Protein AF-A0A4Q9RDJ0-F1 (afdb_monomer_lite)

Radius of gyration: 12.85 Å; chains: 1; bounding box: 33×22×40 Å

Foldseek 3Di:
DPCDPVVVVCVLCVPADPLLVQLQCCCPVVVDDLVVSCVVSVHDSVVSVVSPVVVCCSNVVPPDPPD

Secondary structure (DSSP, 8-state):
----HHHHHHHHTTTS-HHHHHHHHHHHTS---HHHHHHHHTS-HHHHHHHHHHHHHHHHS--S---

Sequence (67 aa):
MIDTAVERIDRMLAGLPTRARRAFLLNRLEGLPRQMIAERLGVSQGTVERDLRRAFIHCLAPSGECR

pLDDT: mean 77.14, std 15.93, range [33.34, 92.88]

Organism: NCBI:txid2211392

InterPro domains:
  IPR013249 RNA polymerase sigma factor 70, region 4 type 2 [PF08281] (7-59)
  IPR013324 RNA polymerase sigma factor, region 3/4-like [SSF88659] (5-60)
  IPR014284 RNA polymerase sigma-70-like domain [TIGR02937] (7-56)
  IPR036388 Winged helix-like DNA-binding domain superfamily [G3DSA:1.10.10.10] (4-61)

Structure (mmCIF, N/CA/C/O backbone):
data_AF-A0A4Q9RDJ0-F1
#
_entry.id   AF-A0A4Q9RDJ0-F1
#
loop_
_atom_site.group_PDB
_atom_site.id
_atom_site.type_symbol
_atom_site.label_atom_id
_atom_site.label_alt_id
_atom_site.label_comp_id
_atom_site.label_asym_id
_atom_site.label_entity_id
_atom_site.label_seq_id
_atom_site.pdbx_PDB_ins_code
_atom_site.Cartn_x
_atom_site.Cartn_y
_atom_site.Cartn_z
_atom_site.occupancy
_atom_site.B_iso_or_equiv
_atom_site.auth_seq_id
_atom_site.auth_comp_id
_atom_site.auth_asym_id
_atom_site.auth_atom_id
_atom_site.pdbx_PDB_model_num
ATOM 1 N N . MET A 1 1 ? 1.293 -0.180 -30.155 1.00 44.41 1 MET A N 1
ATOM 2 C CA . MET A 1 1 ? 0.464 -0.197 -28.933 1.00 44.41 1 MET A CA 1
ATOM 3 C C . MET A 1 1 ? 1.360 0.317 -27.820 1.00 44.41 1 MET A C 1
ATOM 5 O O . MET A 1 1 ? 2.384 -0.303 -27.570 1.00 44.41 1 MET A O 1
ATOM 9 N N . ILE A 1 2 ? 1.111 1.529 -27.325 1.00 54.28 2 ILE A N 1
ATOM 10 C CA . ILE A 1 2 ? 1.982 2.181 -26.339 1.00 54.28 2 ILE A CA 1
ATOM 11 C C . ILE A 1 2 ? 1.633 1.553 -24.989 1.00 54.28 2 ILE A C 1
ATOM 13 O O . ILE A 1 2 ? 0.607 1.905 -24.427 1.00 54.28 2 ILE A O 1
ATOM 17 N N . ASP A 1 3 ? 2.433 0.591 -24.525 1.00 55.03 3 ASP A N 1
ATOM 18 C CA . ASP A 1 3 ? 2.329 0.053 -23.162 1.00 55.03 3 ASP A CA 1
ATOM 19 C C . ASP A 1 3 ? 2.752 1.207 -22.235 1.00 55.03 3 ASP A C 1
ATOM 21 O O . ASP A 1 3 ? 3.926 1.588 -22.165 1.00 55.03 3 ASP A O 1
ATOM 25 N N . THR A 1 4 ? 1.773 1.892 -21.654 1.00 60.66 4 THR A N 1
ATOM 26 C CA . THR A 1 4 ? 2.026 3.086 -20.843 1.00 60.66 4 THR A CA 1
ATOM 27 C C . THR A 1 4 ? 2.707 2.678 -19.537 1.00 60.66 4 THR A C 1
ATOM 29 O O . THR A 1 4 ? 2.470 1.596 -19.004 1.00 60.66 4 THR A O 1
ATOM 32 N N . ALA A 1 5 ? 3.566 3.538 -18.975 1.00 61.22 5 ALA A N 1
ATOM 33 C CA . ALA A 1 5 ? 4.297 3.228 -17.736 1.00 61.22 5 ALA A CA 1
ATOM 34 C C . ALA A 1 5 ? 3.368 2.789 -16.582 1.00 61.22 5 ALA A C 1
ATOM 36 O O . ALA A 1 5 ? 3.766 2.010 -15.719 1.00 61.22 5 ALA A O 1
ATOM 37 N N . VAL A 1 6 ? 2.112 3.245 -16.611 1.00 61.31 6 VAL A N 1
ATOM 38 C CA . VAL A 1 6 ? 1.053 2.865 -15.674 1.00 61.31 6 VAL A CA 1
ATOM 39 C C . VAL A 1 6 ? 0.5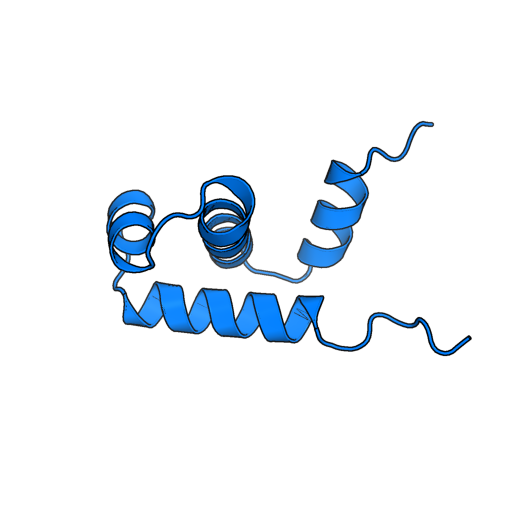99 1.417 -15.877 1.00 61.31 6 VAL A C 1
ATOM 41 O O . VAL A 1 6 ? 0.513 0.689 -14.896 1.00 61.31 6 VAL A O 1
ATOM 44 N N . GLU A 1 7 ? 0.384 0.956 -17.113 1.00 64.38 7 GLU A N 1
ATOM 45 C CA . GLU A 1 7 ? -0.003 -0.438 -17.411 1.00 64.38 7 GLU A CA 1
ATOM 46 C C . GLU A 1 7 ? 1.086 -1.435 -17.014 1.00 64.38 7 GLU A C 1
ATOM 48 O O . GLU A 1 7 ? 0.797 -2.526 -16.520 1.00 64.38 7 GLU A O 1
ATOM 53 N N . ARG A 1 8 ? 2.351 -1.039 -17.166 1.00 63.75 8 ARG A N 1
ATOM 54 C CA . ARG A 1 8 ? 3.500 -1.848 -16.754 1.00 63.75 8 ARG A CA 1
ATOM 55 C C . ARG A 1 8 ? 3.533 -2.042 -15.236 1.00 63.75 8 ARG A C 1
ATOM 57 O O . ARG A 1 8 ? 3.696 -3.166 -14.765 1.00 63.75 8 ARG A O 1
ATOM 64 N N . ILE A 1 9 ? 3.299 -0.967 -14.480 1.00 64.88 9 ILE A N 1
ATOM 65 C CA . ILE A 1 9 ? 3.158 -1.015 -13.018 1.00 64.88 9 ILE A CA 1
ATOM 66 C C . ILE A 1 9 ? 1.927 -1.839 -12.629 1.00 64.88 9 ILE A C 1
ATOM 68 O O . ILE A 1 9 ? 1.987 -2.625 -11.687 1.00 64.88 9 ILE A O 1
ATOM 72 N N . ASP A 1 10 ? 0.828 -1.717 -13.371 1.00 68.06 10 ASP A N 1
ATOM 73 C CA . ASP A 1 10 ? -0.407 -2.430 -13.059 1.00 68.06 10 ASP A CA 1
ATOM 74 C C . ASP A 1 10 ? -0.302 -3.938 -13.336 1.00 68.06 10 ASP A C 1
ATOM 76 O O . ASP A 1 10 ? -0.829 -4.731 -12.558 1.00 68.06 10 ASP A O 1
ATOM 80 N N . ARG A 1 11 ? 0.461 -4.358 -14.361 1.00 70.38 11 ARG A N 1
ATOM 81 C CA . ARG A 1 11 ? 0.836 -5.769 -14.582 1.00 70.38 11 ARG A CA 1
ATOM 82 C C . ARG A 1 11 ? 1.766 -6.294 -13.492 1.00 70.38 11 ARG A C 1
ATOM 84 O O . ARG A 1 11 ? 1.542 -7.395 -13.000 1.00 70.38 11 ARG A O 1
ATOM 91 N N . MET A 1 12 ? 2.766 -5.515 -13.071 1.00 66.81 12 MET A N 1
ATOM 92 C CA . MET A 1 12 ? 3.638 -5.888 -11.944 1.00 66.81 12 MET A CA 1
ATOM 93 C C . MET A 1 12 ? 2.867 -5.992 -10.623 1.00 66.81 12 MET A C 1
ATOM 95 O O . MET A 1 12 ? 3.246 -6.752 -9.741 1.00 66.81 12 MET A O 1
ATOM 99 N N . LEU A 1 13 ? 1.764 -5.254 -10.488 1.00 70.06 13 LEU A N 1
ATOM 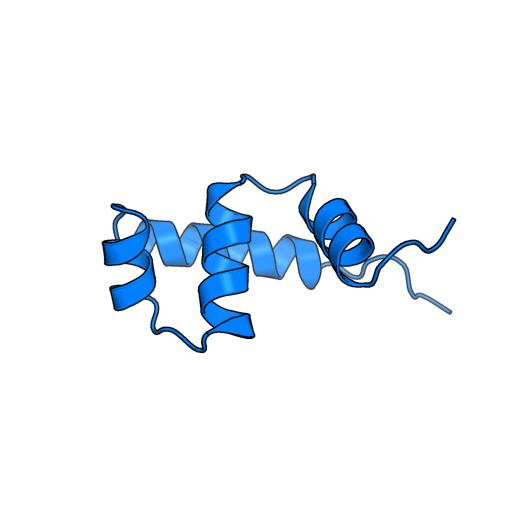100 C CA . LEU A 1 13 ? 0.867 -5.293 -9.335 1.00 70.06 13 LEU A CA 1
ATOM 101 C C . LEU A 1 13 ? -0.357 -6.201 -9.551 1.00 70.06 13 LEU A C 1
ATOM 103 O O . LEU A 1 13 ? -1.197 -6.294 -8.655 1.00 70.06 13 LEU A O 1
ATOM 107 N N . ALA A 1 14 ? -0.480 -6.888 -10.693 1.00 69.94 14 ALA A N 1
ATOM 108 C CA . ALA A 1 14 ? -1.648 -7.713 -11.013 1.00 69.94 14 ALA A CA 1
ATOM 109 C C . ALA A 1 14 ? -1.771 -8.945 -10.101 1.00 69.94 14 ALA A C 1
ATOM 111 O O . ALA A 1 14 ? -2.881 -9.418 -9.866 1.00 69.94 14 ALA A O 1
ATOM 112 N N . GLY A 1 15 ? -0.659 -9.423 -9.531 1.00 72.50 15 GLY A N 1
ATOM 113 C CA . GLY A 1 15 ? -0.647 -10.469 -8.502 1.00 72.50 15 GLY A CA 1
ATOM 114 C C . GLY A 1 15 ? -0.994 -9.969 -7.095 1.00 72.50 15 GLY A C 1
ATOM 115 O O . GLY A 1 15 ? -1.124 -10.770 -6.167 1.00 72.50 15 GLY A O 1
ATOM 116 N N . LEU A 1 16 ? -1.152 -8.653 -6.912 1.00 78.69 16 LEU A N 1
ATOM 117 C CA . LEU A 1 16 ? -1.460 -8.049 -5.626 1.00 78.69 16 LEU A CA 1
ATOM 118 C C . LEU A 1 16 ? -2.967 -7.838 -5.428 1.00 78.69 16 LEU A C 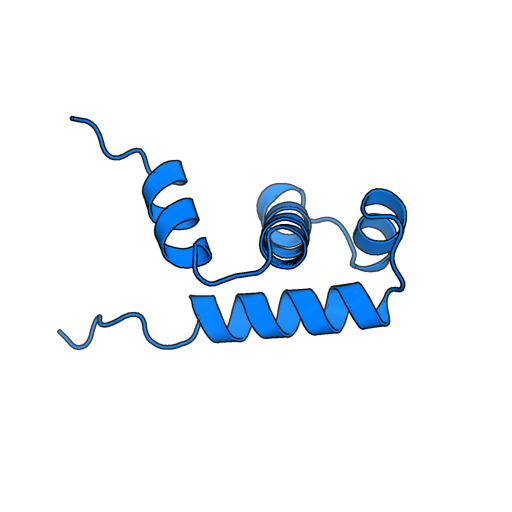1
ATOM 120 O O . LEU A 1 16 ? -3.675 -7.434 -6.354 1.00 78.69 16 LEU A O 1
ATOM 124 N N . PRO A 1 17 ? -3.471 -7.966 -4.187 1.00 81.31 17 PRO A N 1
ATOM 125 C CA . PRO A 1 17 ? -4.811 -7.506 -3.861 1.00 81.31 17 PRO A CA 1
ATOM 126 C C . PRO A 1 17 ? -4.953 -6.020 -4.203 1.00 81.31 17 PRO A C 1
ATOM 128 O O . PRO A 1 17 ? -4.097 -5.208 -3.843 1.00 81.31 17 PRO A O 1
ATOM 131 N N . THR A 1 18 ? -6.071 -5.636 -4.821 1.00 82.12 18 THR A N 1
ATOM 132 C CA . THR A 1 18 ? -6.350 -4.247 -5.234 1.00 82.12 18 THR A CA 1
ATOM 133 C C . THR A 1 18 ? -6.162 -3.235 -4.101 1.00 82.12 18 THR A C 1
ATOM 135 O O . THR A 1 18 ? -5.699 -2.119 -4.336 1.00 82.12 18 THR A O 1
ATOM 138 N N . ARG A 1 19 ? -6.447 -3.637 -2.856 1.00 85.38 19 ARG A N 1
ATOM 139 C CA . ARG A 1 19 ? -6.219 -2.810 -1.665 1.00 85.38 19 ARG A CA 1
ATOM 140 C C . ARG A 1 19 ? -4.736 -2.534 -1.405 1.00 85.38 19 ARG A C 1
ATOM 142 O O . ARG A 1 19 ? -4.378 -1.395 -1.126 1.00 85.38 19 ARG A O 1
ATOM 149 N N . ALA A 1 20 ? -3.879 -3.540 -1.561 1.00 86.44 20 ALA A N 1
ATOM 150 C CA . ALA A 1 20 ? -2.443 -3.401 -1.354 1.00 86.44 20 ALA A CA 1
ATOM 151 C C . ALA A 1 20 ? -1.776 -2.555 -2.443 1.00 86.44 20 ALA A C 1
ATOM 153 O O . ALA A 1 20 ? -0.952 -1.697 -2.132 1.00 86.44 20 ALA A O 1
ATOM 154 N N . ARG A 1 21 ? -2.226 -2.696 -3.696 1.00 86.56 21 ARG A N 1
ATOM 155 C CA . ARG A 1 21 ? -1.843 -1.800 -4.796 1.00 86.56 21 ARG A CA 1
ATOM 156 C C . ARG A 1 21 ? -2.233 -0.350 -4.504 1.00 86.56 21 ARG A C 1
ATOM 158 O O . ARG A 1 21 ? -1.393 0.537 -4.609 1.00 86.56 21 ARG A O 1
ATOM 165 N N . ARG A 1 22 ? -3.475 -0.098 -4.075 1.00 87.12 22 ARG A N 1
ATOM 166 C CA . ARG A 1 22 ? -3.928 1.253 -3.698 1.00 87.12 22 ARG A CA 1
ATOM 167 C C . ARG A 1 22 ? -3.121 1.836 -2.539 1.00 87.12 22 ARG A C 1
ATOM 169 O O . ARG A 1 22 ? -2.700 2.981 -2.635 1.00 87.12 22 ARG A O 1
ATOM 176 N N . ALA A 1 23 ? -2.870 1.064 -1.481 1.00 89.69 23 ALA A N 1
ATOM 177 C CA . ALA A 1 23 ? -2.061 1.515 -0.348 1.00 89.69 23 ALA A CA 1
ATOM 178 C C . ALA A 1 23 ? -0.639 1.910 -0.780 1.00 89.69 23 ALA A C 1
ATOM 180 O O . ALA A 1 23 ? -0.134 2.952 -0.369 1.00 89.69 23 ALA A O 1
ATOM 181 N N . PHE A 1 24 ? -0.019 1.108 -1.649 1.00 86.56 24 PHE A N 1
ATOM 182 C CA . PHE A 1 24 ? 1.307 1.382 -2.197 1.00 86.56 24 PHE A CA 1
ATOM 183 C C . PHE A 1 24 ? 1.335 2.639 -3.074 1.00 86.56 24 PHE A C 1
ATOM 185 O O . PHE A 1 24 ? 2.198 3.494 -2.887 1.00 86.56 24 PHE A O 1
ATOM 192 N N . LEU A 1 25 ? 0.362 2.800 -3.976 1.00 85.62 25 LEU A N 1
ATOM 193 C CA . LEU A 1 25 ? 0.250 3.986 -4.829 1.00 85.62 25 LEU A CA 1
ATOM 194 C C . LEU A 1 25 ? -0.000 5.256 -4.009 1.00 85.62 25 LEU A C 1
ATOM 196 O O . LEU A 1 25 ? 0.667 6.255 -4.238 1.00 85.62 25 LEU A O 1
ATOM 200 N N . LEU A 1 26 ? -0.887 5.218 -3.010 1.00 87.06 26 LEU A N 1
ATOM 201 C CA . LEU A 1 26 ? -1.133 6.358 -2.117 1.00 87.06 26 LEU A CA 1
ATOM 202 C C . LEU A 1 26 ? 0.123 6.742 -1.324 1.00 87.06 26 LEU A C 1
ATOM 204 O O . LEU A 1 26 ? 0.404 7.921 -1.126 1.00 87.06 26 LEU A O 1
ATOM 208 N N . ASN A 1 27 ? 0.911 5.756 -0.894 1.00 88.31 27 ASN A N 1
ATOM 209 C CA . ASN A 1 27 ? 2.162 6.028 -0.199 1.00 88.31 27 ASN A CA 1
ATOM 210 C C . ASN A 1 27 ? 3.246 6.581 -1.137 1.00 88.31 27 ASN A C 1
ATOM 212 O O . ASN A 1 27 ? 4.006 7.452 -0.725 1.00 88.31 27 ASN A O 1
ATOM 216 N N . ARG A 1 28 ? 3.333 6.091 -2.382 1.00 83.38 28 ARG A N 1
ATOM 217 C CA . ARG A 1 28 ? 4.433 6.423 -3.300 1.00 83.38 28 ARG A CA 1
ATOM 218 C C . ARG A 1 28 ? 4.161 7.622 -4.207 1.00 83.38 28 ARG A C 1
ATOM 220 O O . ARG A 1 28 ? 5.087 8.381 -4.458 1.00 83.38 28 ARG A O 1
ATOM 227 N N . LEU A 1 29 ? 2.931 7.775 -4.693 1.00 82.00 29 LEU A N 1
ATOM 228 C CA . LEU A 1 29 ? 2.515 8.885 -5.556 1.00 82.00 29 LEU A CA 1
ATOM 229 C C . LEU A 1 29 ? 2.074 10.098 -4.740 1.00 82.00 29 LEU A C 1
ATOM 231 O O . LEU A 1 29 ? 2.476 11.210 -5.054 1.00 82.00 29 LEU A O 1
ATOM 235 N N . GLU A 1 30 ? 1.270 9.890 -3.693 1.00 84.06 30 GLU A N 1
ATOM 236 C CA . GLU A 1 30 ? 0.753 10.996 -2.872 1.00 84.06 30 GLU A CA 1
ATOM 237 C C . GLU A 1 30 ? 1.601 11.264 -1.617 1.00 84.06 30 GLU A C 1
ATOM 239 O O . GLU A 1 30 ? 1.358 12.236 -0.909 1.00 84.06 30 GLU A O 1
ATOM 244 N N . GLY A 1 31 ? 2.593 10.418 -1.310 1.00 87.38 31 GLY A N 1
ATOM 245 C CA . GLY A 1 31 ? 3.438 10.592 -0.123 1.00 87.38 31 GLY A CA 1
ATOM 246 C C . GLY A 1 31 ? 2.676 10.443 1.198 1.00 87.38 31 GLY A C 1
ATOM 247 O O . GLY A 1 31 ? 3.159 10.880 2.243 1.00 87.38 31 GLY A O 1
ATOM 248 N N . LEU A 1 32 ? 1.476 9.852 1.171 1.00 88.75 32 LEU A N 1
ATOM 249 C CA . LEU A 1 32 ? 0.597 9.839 2.333 1.00 88.75 32 LEU A CA 1
ATOM 250 C C . LEU A 1 32 ? 1.157 8.960 3.459 1.00 88.75 32 LEU A C 1
ATOM 252 O O . LEU A 1 32 ? 1.665 7.855 3.207 1.00 88.75 32 LEU A O 1
ATOM 256 N N . PRO A 1 33 ? 1.017 9.397 4.725 1.00 90.69 33 PRO A N 1
ATOM 257 C CA . PRO A 1 33 ? 1.373 8.575 5.866 1.00 90.69 33 PRO A CA 1
ATOM 258 C C . PRO A 1 33 ? 0.403 7.397 5.998 1.00 90.69 33 PRO A C 1
ATOM 260 O O . PRO A 1 33 ? -0.777 7.480 5.655 1.00 90.69 33 PRO A O 1
ATOM 263 N N . ARG A 1 34 ? 0.890 6.291 6.571 1.00 89.31 34 ARG A N 1
ATOM 264 C CA . ARG A 1 34 ? 0.125 5.039 6.748 1.00 89.31 34 ARG A CA 1
ATOM 265 C C . ARG A 1 34 ? -1.212 5.249 7.465 1.00 89.31 34 ARG A C 1
ATOM 267 O O . ARG A 1 34 ? -2.161 4.531 7.179 1.00 89.31 34 ARG A O 1
ATOM 274 N N . GLN A 1 35 ? -1.282 6.236 8.359 1.00 91.38 35 GLN A N 1
ATOM 275 C CA . GLN A 1 35 ? -2.492 6.596 9.103 1.00 91.38 35 GLN A CA 1
ATOM 276 C C . GLN A 1 35 ? -3.583 7.153 8.177 1.00 91.38 35 GLN A C 1
ATOM 278 O O . GLN A 1 35 ? -4.680 6.611 8.134 1.00 91.38 35 GLN A O 1
ATOM 283 N N . MET A 1 36 ? -3.245 8.138 7.340 1.00 91.44 36 MET A N 1
ATOM 284 C CA . MET A 1 36 ? -4.163 8.682 6.332 1.00 91.44 36 MET A CA 1
ATOM 285 C C . MET A 1 36 ? -4.573 7.637 5.295 1.00 91.44 36 MET A C 1
ATOM 287 O O . MET A 1 36 ? -5.714 7.617 4.846 1.00 91.44 36 MET A O 1
ATOM 291 N N . ILE A 1 37 ? -3.659 6.742 4.913 1.00 91.31 37 ILE A N 1
ATOM 292 C CA . ILE A 1 37 ? -3.983 5.634 4.004 1.00 91.31 37 ILE A CA 1
ATOM 293 C C . ILE A 1 37 ? -4.997 4.686 4.656 1.00 91.31 37 ILE A C 1
ATOM 295 O O . ILE A 1 37 ? -5.913 4.217 3.984 1.00 91.31 37 ILE A O 1
ATOM 299 N N . ALA A 1 38 ? -4.851 4.419 5.955 1.00 92.31 38 ALA A N 1
ATOM 300 C CA . ALA A 1 38 ? -5.756 3.569 6.721 1.00 92.31 38 ALA A CA 1
ATOM 301 C C . ALA A 1 38 ? -7.166 4.172 6.769 1.00 92.31 38 ALA A C 1
ATOM 303 O O . ALA A 1 38 ? -8.132 3.488 6.438 1.00 92.31 38 ALA A O 1
ATOM 304 N N . GLU A 1 39 ? -7.264 5.470 7.055 1.00 92.75 39 GLU A N 1
ATOM 305 C CA . GLU A 1 39 ? -8.523 6.220 7.033 1.00 92.75 39 GLU A CA 1
ATOM 306 C C . GLU A 1 39 ? -9.161 6.230 5.639 1.00 92.75 39 GLU A C 1
ATOM 308 O O . GLU A 1 39 ? -10.332 5.890 5.485 1.00 92.75 39 GLU A O 1
ATOM 313 N N . ARG A 1 40 ? -8.380 6.529 4.595 1.00 90.75 40 ARG A N 1
ATOM 314 C CA . ARG A 1 40 ? -8.872 6.631 3.211 1.00 90.75 40 ARG A CA 1
ATOM 315 C C . ARG A 1 40 ? -9.308 5.287 2.625 1.00 90.75 40 ARG A C 1
ATOM 317 O O . ARG A 1 40 ? -10.171 5.249 1.752 1.00 90.75 40 ARG A O 1
ATOM 324 N N . LEU A 1 41 ? -8.707 4.189 3.083 1.00 87.62 41 LEU A N 1
ATOM 325 C CA . LEU A 1 41 ? -9.074 2.827 2.688 1.00 87.62 41 LEU A CA 1
ATOM 326 C C . LEU A 1 41 ? -10.077 2.167 3.648 1.00 87.62 41 LEU A C 1
ATOM 328 O O . LEU A 1 41 ? -10.512 1.051 3.361 1.00 87.62 41 LEU A O 1
ATOM 332 N N . GLY A 1 42 ? -10.438 2.817 4.760 1.00 91.75 42 GLY A N 1
ATOM 333 C CA . GLY A 1 42 ? -11.353 2.273 5.768 1.00 91.75 42 GLY A CA 1
ATOM 334 C C . GLY A 1 42 ? -10.828 1.009 6.457 1.00 91.75 42 GLY A C 1
ATOM 335 O O . GLY A 1 42 ? -11.601 0.106 6.770 1.00 91.75 42 GLY A O 1
ATOM 336 N N . VAL A 1 43 ? -9.512 0.899 6.650 1.00 91.31 43 VAL A N 1
ATOM 337 C CA . VAL A 1 43 ? -8.865 -0.263 7.283 1.00 91.31 43 VAL A CA 1
ATOM 338 C C . VAL A 1 43 ? -7.980 0.158 8.450 1.00 91.31 43 VAL A C 1
ATOM 340 O O . VAL A 1 43 ? -7.676 1.329 8.627 1.00 91.31 43 VAL A O 1
ATOM 343 N N . SER A 1 44 ? -7.526 -0.802 9.258 1.00 92.88 44 SER A N 1
ATOM 344 C CA . SER A 1 44 ? -6.578 -0.515 10.339 1.00 92.88 44 SER A CA 1
ATOM 345 C C . SER A 1 44 ? -5.167 -0.229 9.812 1.00 92.88 44 SER A C 1
ATOM 347 O O . SER A 1 44 ? -4.753 -0.770 8.783 1.00 92.88 44 SER A O 1
ATOM 349 N N . GLN A 1 45 ? -4.378 0.550 10.560 1.00 91.38 45 GLN A N 1
ATOM 350 C CA . GLN A 1 45 ? -2.973 0.824 10.216 1.00 91.38 45 GLN A CA 1
ATOM 351 C C . GLN A 1 45 ? -2.146 -0.461 10.051 1.00 91.38 45 GLN A C 1
ATOM 353 O O . GLN A 1 45 ? -1.349 -0.560 9.124 1.00 91.38 45 GLN A O 1
ATOM 358 N N . GLY A 1 46 ? -2.393 -1.484 10.877 1.00 92.38 46 GLY A N 1
ATOM 359 C CA . GLY A 1 46 ? -1.738 -2.790 10.735 1.00 92.38 46 GLY A CA 1
ATOM 360 C C . GLY A 1 46 ? -2.118 -3.523 9.442 1.00 92.38 46 GLY A C 1
ATOM 361 O O . GLY A 1 46 ? -1.301 -4.252 8.877 1.00 92.38 46 GLY A O 1
ATOM 362 N N . THR A 1 47 ? -3.332 -3.302 8.927 1.00 90.50 47 THR A N 1
ATOM 363 C CA . THR A 1 47 ? -3.742 -3.815 7.611 1.00 90.50 47 THR A CA 1
ATOM 364 C C . THR A 1 47 ? -2.990 -3.095 6.500 1.00 90.50 47 THR A C 1
ATOM 366 O O . THR A 1 47 ? -2.444 -3.762 5.626 1.00 90.50 47 THR A O 1
ATOM 369 N N . VAL A 1 48 ? -2.884 -1.762 6.573 1.00 92.12 48 VAL A N 1
ATOM 370 C CA . VAL A 1 48 ? -2.082 -0.966 5.628 1.00 92.12 48 VAL A CA 1
ATOM 371 C C . VAL A 1 48 ? -0.625 -1.401 5.646 1.00 92.12 48 VAL A C 1
ATOM 373 O O . VAL A 1 48 ? -0.030 -1.574 4.592 1.00 92.12 48 VAL A O 1
ATOM 376 N N . GLU A 1 49 ? -0.040 -1.625 6.818 1.00 91.06 49 GLU A N 1
ATOM 377 C CA . GLU A 1 49 ? 1.345 -2.075 6.931 1.00 91.06 49 GLU A CA 1
ATOM 378 C C . GLU A 1 49 ? 1.550 -3.465 6.318 1.00 91.06 49 GLU A C 1
ATOM 380 O O . GLU A 1 49 ? 2.512 -3.682 5.583 1.00 91.06 49 GLU A O 1
ATOM 385 N N . ARG A 1 50 ? 0.625 -4.401 6.560 1.00 91.00 50 ARG A N 1
ATOM 386 C CA . ARG A 1 50 ? 0.661 -5.738 5.951 1.00 91.00 50 ARG A CA 1
ATOM 387 C C . ARG A 1 50 ? 0.518 -5.669 4.431 1.00 91.00 50 ARG A C 1
ATOM 389 O O . ARG A 1 50 ? 1.228 -6.375 3.717 1.00 91.00 50 ARG A O 1
ATOM 396 N N . ASP A 1 51 ? -0.378 -4.821 3.950 1.00 88.75 51 ASP A N 1
ATOM 397 C CA . ASP A 1 51 ? -0.632 -4.594 2.533 1.00 88.75 51 ASP A CA 1
ATOM 398 C C . ASP A 1 51 ? 0.574 -3.933 1.844 1.00 88.75 51 ASP A C 1
ATOM 400 O O . ASP A 1 51 ? 1.019 -4.412 0.802 1.00 88.75 51 ASP A O 1
ATOM 404 N N . LEU A 1 52 ? 1.174 -2.912 2.465 1.00 87.75 52 LEU A N 1
ATOM 405 C CA . LEU A 1 52 ? 2.419 -2.292 2.009 1.00 87.75 52 LEU A CA 1
ATOM 406 C C . LEU A 1 52 ? 3.565 -3.299 2.000 1.00 87.75 52 LEU A C 1
ATOM 408 O O . LEU A 1 52 ? 4.286 -3.381 1.015 1.00 87.75 52 LEU A O 1
ATOM 412 N N . ARG A 1 53 ? 3.723 -4.109 3.054 1.00 88.81 53 ARG A N 1
ATOM 413 C CA . ARG A 1 53 ? 4.765 -5.144 3.119 1.00 88.81 53 ARG A CA 1
ATOM 414 C C . ARG A 1 53 ? 4.601 -6.164 1.988 1.00 88.81 53 ARG A C 1
ATOM 416 O O . ARG A 1 53 ? 5.591 -6.518 1.362 1.00 88.81 53 ARG A O 1
ATOM 423 N N . ARG A 1 54 ? 3.371 -6.589 1.675 1.00 85.00 54 ARG A N 1
ATOM 424 C CA . ARG A 1 54 ? 3.092 -7.449 0.507 1.00 85.00 54 ARG A CA 1
ATOM 425 C C . ARG A 1 54 ? 3.434 -6.756 -0.809 1.00 85.00 54 ARG A C 1
ATOM 427 O O . ARG A 1 54 ? 4.051 -7.386 -1.657 1.00 85.00 54 ARG A O 1
ATOM 434 N N . ALA A 1 55 ? 3.071 -5.483 -0.962 1.00 84.62 55 ALA A N 1
ATOM 435 C CA . ALA A 1 55 ? 3.397 -4.700 -2.152 1.00 84.62 55 ALA A CA 1
ATOM 436 C C . ALA A 1 55 ? 4.907 -4.555 -2.343 1.00 84.62 55 ALA A C 1
ATOM 438 O O . ALA A 1 55 ? 5.411 -4.829 -3.424 1.00 84.62 5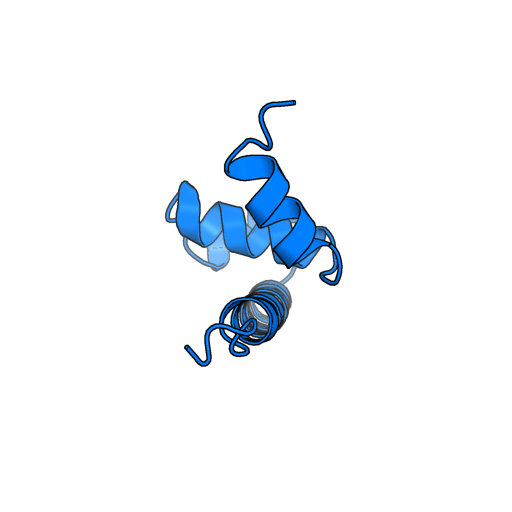5 ALA A O 1
ATOM 439 N N . PHE A 1 56 ? 5.642 -4.221 -1.280 1.00 83.50 56 PHE A N 1
ATOM 440 C CA . PHE A 1 56 ? 7.098 -4.157 -1.309 1.00 83.50 56 PHE A CA 1
ATOM 441 C C . PHE A 1 56 ? 7.717 -5.512 -1.617 1.00 83.50 56 PHE A C 1
ATOM 443 O O . PHE A 1 56 ? 8.589 -5.565 -2.461 1.00 83.50 56 PHE A O 1
ATOM 450 N N . ILE A 1 57 ? 7.268 -6.609 -1.007 1.00 83.25 57 ILE A N 1
ATOM 451 C CA . ILE A 1 57 ? 7.803 -7.940 -1.329 1.00 83.25 57 ILE A CA 1
ATOM 452 C C . ILE A 1 57 ? 7.539 -8.294 -2.793 1.00 83.25 57 ILE A C 1
ATOM 454 O O . ILE A 1 57 ? 8.394 -8.890 -3.423 1.00 83.25 57 ILE A O 1
ATOM 458 N N . HIS A 1 58 ? 6.395 -7.917 -3.356 1.00 78.19 58 HIS A N 1
ATOM 459 C CA . HIS A 1 58 ? 6.075 -8.230 -4.748 1.00 78.19 58 HIS A CA 1
ATOM 460 C C . HIS A 1 58 ? 6.805 -7.325 -5.753 1.00 78.19 58 HIS A C 1
ATOM 462 O O . HIS A 1 58 ? 7.220 -7.803 -6.799 1.00 78.19 58 HIS A O 1
ATOM 468 N N . CYS A 1 59 ? 7.005 -6.042 -5.429 1.00 71.19 59 CYS A N 1
ATOM 469 C CA . CYS A 1 59 ? 7.733 -5.089 -6.276 1.00 71.19 59 CYS A CA 1
ATOM 470 C C . CYS A 1 59 ? 9.260 -5.150 -6.108 1.00 71.19 59 CYS A C 1
ATOM 472 O O . CYS A 1 59 ? 9.981 -4.829 -7.045 1.00 71.19 59 CYS A O 1
ATOM 474 N N . LEU A 1 60 ? 9.748 -5.497 -4.913 1.00 63.50 60 LEU A N 1
ATOM 475 C CA . LEU A 1 60 ? 11.168 -5.614 -4.553 1.00 63.50 60 LEU A CA 1
ATOM 476 C C . LEU A 1 60 ? 11.661 -7.064 -4.630 1.00 63.50 60 LEU A C 1
ATOM 478 O O . LEU A 1 60 ? 12.869 -7.293 -4.587 1.00 63.50 60 LEU A O 1
ATOM 482 N N . ALA A 1 61 ? 10.765 -8.053 -4.760 1.00 55.62 61 ALA A N 1
ATOM 483 C CA . ALA A 1 61 ? 11.170 -9.333 -5.324 1.00 55.62 61 ALA A CA 1
ATOM 484 C C . ALA A 1 61 ? 11.829 -9.003 -6.663 1.00 55.62 61 ALA A C 1
ATOM 486 O O . ALA A 1 61 ? 11.207 -8.284 -7.452 1.00 55.62 61 ALA A O 1
ATOM 487 N N . PRO A 1 62 ? 13.078 -9.443 -6.895 1.00 47.47 62 PRO A N 1
ATOM 488 C CA . P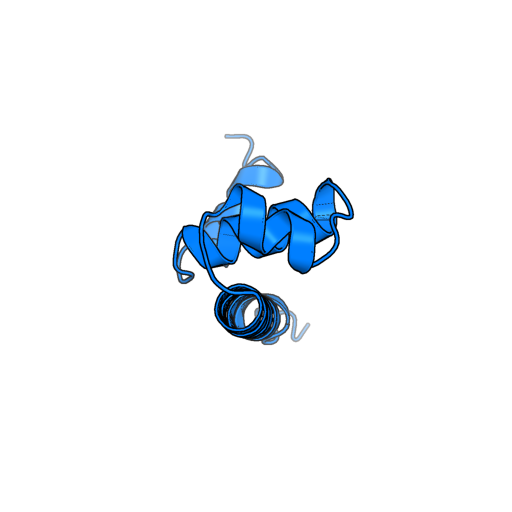RO A 1 62 ? 13.798 -9.131 -8.113 1.00 47.47 62 PRO A CA 1
ATOM 489 C C . PRO A 1 62 ? 12.941 -9.630 -9.267 1.00 47.47 62 PRO A C 1
ATOM 491 O O . PRO A 1 62 ? 12.868 -10.825 -9.547 1.00 47.47 62 PRO A O 1
ATOM 494 N N . SER A 1 63 ? 12.228 -8.705 -9.898 1.00 46.31 63 SER A N 1
ATOM 495 C CA . SER A 1 63 ? 11.479 -8.965 -11.107 1.00 46.31 63 SER A CA 1
ATOM 496 C C . SER A 1 63 ? 12.524 -9.076 -12.204 1.00 46.31 63 SER A C 1
ATOM 498 O O . SER A 1 63 ? 12.761 -8.117 -12.913 1.00 46.31 63 SER A O 1
ATOM 500 N N . GLY A 1 64 ? 13.220 -10.214 -12.253 1.00 48.97 64 GLY A N 1
ATOM 501 C CA . GLY A 1 64 ? 13.933 -10.710 -13.425 1.00 48.97 64 GLY A CA 1
ATOM 502 C C . GLY A 1 64 ? 14.743 -9.692 -14.227 1.00 48.97 64 GLY A C 1
ATOM 503 O O . GLY A 1 64 ? 14.633 -9.681 -15.446 1.00 48.97 64 GLY A O 1
ATOM 504 N N . GLU A 1 65 ? 15.589 -8.897 -13.577 1.00 44.50 65 GLU A N 1
ATOM 505 C CA . GLU A 1 65 ? 16.696 -8.202 -14.244 1.00 44.50 65 GLU A CA 1
ATOM 506 C C . GLU A 1 65 ? 18.017 -8.724 -13.675 1.00 44.50 65 GLU A C 1
ATOM 508 O O . GLU A 1 65 ? 18.839 -7.987 -13.142 1.00 44.50 65 GLU A O 1
ATOM 513 N N . CYS A 1 66 ? 18.212 -10.042 -13.753 1.00 33.34 66 CYS A N 1
ATOM 514 C CA 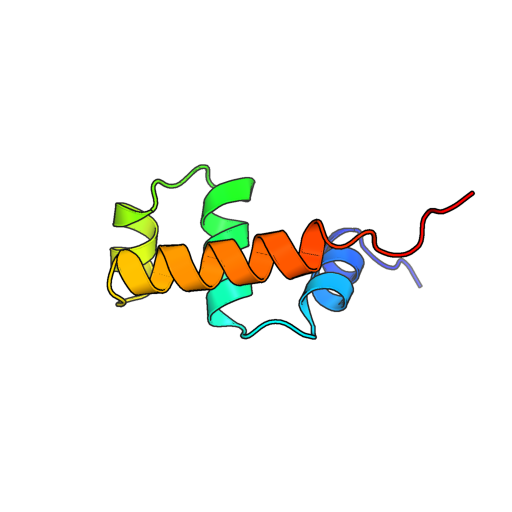. CYS A 1 66 ? 19.564 -10.571 -13.852 1.00 33.34 66 CYS A CA 1
ATOM 515 C C . CYS A 1 66 ? 19.950 -10.400 -15.326 1.00 33.34 66 CYS A C 1
ATOM 517 O O . CYS A 1 66 ? 19.581 -11.226 -16.163 1.00 33.34 66 CYS A O 1
ATOM 519 N N . ARG A 1 67 ? 20.559 -9.256 -15.650 1.00 37.84 67 ARG A N 1
ATOM 520 C CA . ARG A 1 67 ? 21.325 -9.089 -16.885 1.00 37.84 67 ARG A CA 1
ATOM 521 C C . ARG A 1 67 ? 22.789 -9.365 -16.590 1.00 37.84 67 ARG A C 1
ATOM 523 O O . ARG A 1 67 ? 23.247 -8.910 -15.519 1.00 37.84 67 ARG A O 1
#